Protein AF-A0A7X5DCA9-F1 (afdb_monomer_lite)

Foldseek 3Di:
DPPPDDDDDFDQDDADDDFDDWDADPVRDTHGDPVNVVSVVSVVVRCCVRPVPDDDPPPDDDDDDDDGDHDDDPPQDPVRVVVVD

Structure (mmCIF, N/CA/C/O backbone):
data_AF-A0A7X5DCA9-F1
#
_entry.id   AF-A0A7X5DCA9-F1
#
loop_
_atom_site.group_PDB
_atom_site.id
_atom_site.type_symbol
_atom_site.label_atom_id
_atom_site.label_alt_id
_atom_site.label_comp_id
_atom_site.label_asym_id
_atom_site.label_entity_id
_atom_site.label_seq_id
_atom_site.pdbx_PDB_ins_code
_atom_site.Cartn_x
_atom_site.Cartn_y
_atom_site.Cartn_z
_atom_site.occupancy
_atom_site.B_iso_or_equiv
_atom_site.auth_seq_id
_atom_site.auth_comp_id
_atom_site.auth_asym_id
_atom_site.auth_atom_id
_atom_site.pdbx_PDB_model_num
ATOM 1 N N . MET A 1 1 ? -33.743 -3.447 -10.718 1.00 40.00 1 MET A N 1
ATOM 2 C CA . MET A 1 1 ? -32.814 -4.590 -10.800 1.00 40.00 1 MET A CA 1
ATOM 3 C C . MET A 1 1 ? -31.527 -4.163 -10.139 1.00 40.00 1 MET A C 1
ATOM 5 O O . MET A 1 1 ? -30.859 -3.269 -10.643 1.00 40.00 1 MET A O 1
ATOM 9 N N . GLU A 1 2 ? -31.243 -4.713 -8.968 1.00 51.88 2 GLU A N 1
ATOM 10 C CA . GLU A 1 2 ? -29.961 -4.518 -8.306 1.00 51.88 2 GLU A CA 1
ATOM 11 C C . GLU A 1 2 ? -28.961 -5.384 -9.073 1.00 51.88 2 GLU A C 1
ATOM 13 O O . GLU A 1 2 ? -29.044 -6.609 -9.051 1.00 51.88 2 GLU A O 1
ATOM 18 N N . ILE A 1 3 ? -28.123 -4.752 -9.895 1.00 59.78 3 ILE A N 1
ATOM 19 C CA . ILE A 1 3 ? -27.051 -5.462 -10.592 1.00 59.78 3 ILE A CA 1
ATOM 20 C C . ILE A 1 3 ? -26.144 -5.988 -9.486 1.00 59.78 3 ILE A C 1
ATOM 22 O O . ILE A 1 3 ? -25.583 -5.188 -8.737 1.00 59.78 3 ILE A O 1
ATOM 26 N N . GLU A 1 4 ? -26.027 -7.306 -9.359 1.00 60.22 4 GLU A N 1
ATOM 27 C CA . GLU A 1 4 ? -25.073 -7.934 -8.454 1.00 60.22 4 GLU A CA 1
ATOM 28 C C . GLU A 1 4 ? -23.664 -7.492 -8.879 1.00 60.22 4 GLU A C 1
ATOM 30 O O . GLU A 1 4 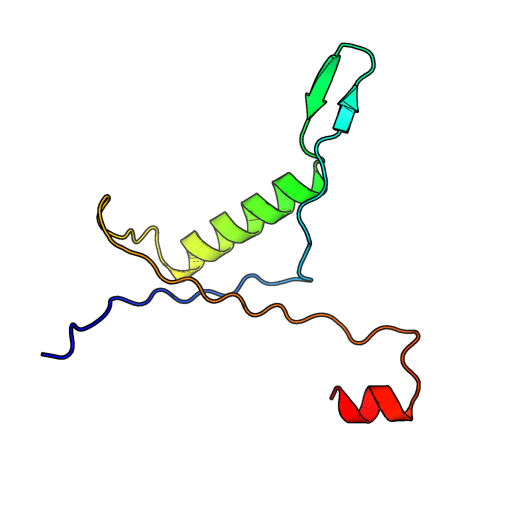? -23.082 -7.981 -9.849 1.00 60.22 4 GLU A O 1
ATOM 35 N N . ARG A 1 5 ? -23.142 -6.451 -8.220 1.00 71.56 5 ARG A N 1
ATOM 36 C CA . ARG A 1 5 ? -21.849 -5.865 -8.569 1.00 71.56 5 ARG A CA 1
ATOM 37 C C . ARG A 1 5 ? -20.764 -6.788 -8.047 1.00 71.56 5 ARG A C 1
ATOM 39 O O . ARG A 1 5 ? -20.560 -6.897 -6.837 1.00 71.56 5 ARG A O 1
ATOM 46 N N . ARG A 1 6 ? -20.026 -7.416 -8.961 1.00 82.94 6 ARG A N 1
ATOM 47 C CA . ARG A 1 6 ? -18.809 -8.151 -8.614 1.00 82.94 6 ARG A CA 1
ATOM 48 C C . ARG A 1 6 ? -17.874 -7.216 -7.842 1.00 82.94 6 ARG A C 1
ATOM 50 O O . ARG A 1 6 ? -17.477 -6.172 -8.352 1.00 82.94 6 ARG A O 1
ATOM 57 N N . LYS A 1 7 ? -17.523 -7.590 -6.612 1.00 89.81 7 LYS A N 1
ATOM 58 C CA . LYS A 1 7 ? -16.641 -6.809 -5.738 1.00 89.81 7 LYS A CA 1
ATOM 59 C C . LYS A 1 7 ? -15.378 -7.604 -5.448 1.00 89.81 7 LYS A C 1
ATOM 61 O O . LYS A 1 7 ? -15.455 -8.769 -5.070 1.00 89.81 7 LYS A O 1
ATOM 66 N N . ILE A 1 8 ? -14.222 -6.964 -5.600 1.00 92.94 8 ILE A N 1
ATOM 67 C CA . ILE A 1 8 ? -12.933 -7.542 -5.220 1.00 92.94 8 ILE A CA 1
ATOM 68 C C . ILE A 1 8 ? -12.378 -6.727 -4.060 1.00 92.94 8 ILE A C 1
ATOM 70 O O . ILE A 1 8 ? -12.266 -5.508 -4.156 1.00 92.94 8 ILE A O 1
ATOM 74 N N . ASN A 1 9 ? -12.040 -7.409 -2.969 1.00 94.50 9 ASN A N 1
ATOM 75 C CA . ASN A 1 9 ? -11.449 -6.802 -1.784 1.00 94.50 9 ASN A CA 1
ATOM 76 C C . ASN A 1 9 ? -10.148 -7.523 -1.466 1.00 94.50 9 ASN A C 1
ATOM 78 O O . ASN A 1 9 ? -10.113 -8.752 -1.431 1.00 94.50 9 ASN A O 1
ATOM 82 N N . PHE A 1 10 ? -9.098 -6.757 -1.206 1.00 96.12 10 PHE A N 1
ATOM 83 C CA . PHE A 1 10 ? -7.825 -7.282 -0.741 1.00 96.12 10 PHE A CA 1
ATOM 84 C C . PHE A 1 10 ? -7.133 -6.247 0.138 1.00 96.12 10 PHE A C 1
ATOM 86 O O . PHE A 1 10 ? -7.390 -5.046 0.032 1.00 96.12 10 PHE A O 1
ATOM 93 N N . THR A 1 11 ? -6.232 -6.724 0.988 1.00 96.00 11 THR A N 1
ATOM 94 C 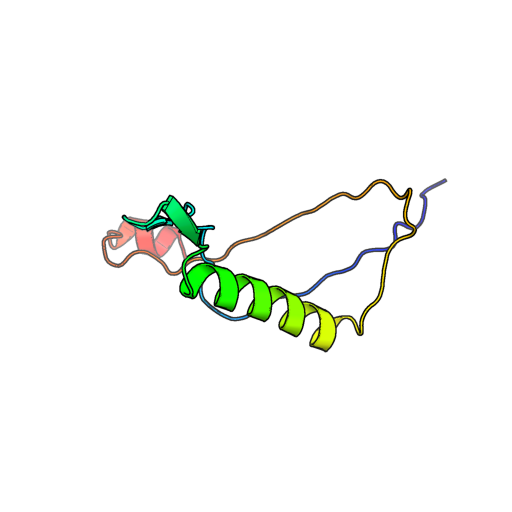CA . THR A 1 11 ? -5.475 -5.886 1.918 1.00 96.00 11 THR A CA 1
ATOM 95 C C . THR A 1 11 ? -3.990 -5.983 1.617 1.00 96.00 11 THR A C 1
ATOM 97 O O . THR A 1 11 ? -3.447 -7.069 1.420 1.00 96.00 11 THR A O 1
ATOM 100 N N . VAL A 1 12 ? -3.300 -4.847 1.624 1.00 94.25 12 VAL A N 1
ATOM 101 C CA . VAL A 1 12 ? -1.843 -4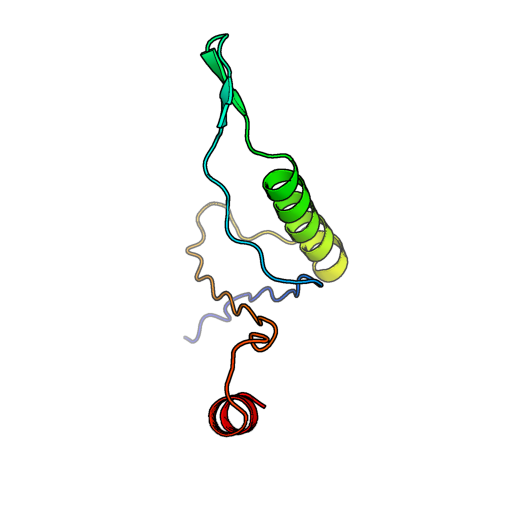.798 1.473 1.00 94.25 12 VAL A CA 1
ATOM 102 C C . VAL A 1 12 ? -1.232 -4.575 2.848 1.00 94.25 12 VAL A C 1
ATOM 104 O O . VAL A 1 12 ? -1.468 -3.549 3.480 1.00 94.25 12 VAL A O 1
ATOM 107 N N . ALA A 1 13 ? -0.469 -5.556 3.329 1.00 91.31 13 ALA A N 1
ATOM 108 C CA . ALA A 1 13 ? 0.198 -5.458 4.619 1.00 91.31 13 ALA A CA 1
ATOM 109 C C . ALA A 1 13 ? 1.354 -4.448 4.571 1.00 91.31 13 ALA A C 1
ATOM 111 O O . ALA A 1 13 ? 2.116 -4.400 3.604 1.00 91.31 13 ALA A O 1
ATOM 112 N N . GLY A 1 14 ? 1.520 -3.691 5.654 1.00 90.38 14 GLY A N 1
ATOM 113 C CA . GLY A 1 14 ? 2.589 -2.709 5.808 1.00 90.38 14 GLY A CA 1
ATOM 114 C C . GLY A 1 14 ? 2.074 -1.280 5.927 1.00 90.38 14 GLY A C 1
ATOM 115 O O . GLY A 1 14 ? 0.876 -1.016 5.908 1.00 90.38 14 GLY A O 1
ATOM 116 N N . GLU A 1 15 ? 3.006 -0.348 6.098 1.00 89.75 15 GLU A N 1
ATOM 117 C CA . GLU A 1 15 ? 2.679 1.072 6.189 1.00 89.75 15 GLU A CA 1
ATOM 118 C C . GLU A 1 15 ? 2.320 1.611 4.796 1.00 89.75 15 GLU A C 1
ATOM 120 O O . GLU A 1 15 ? 3.101 1.393 3.860 1.00 89.75 15 GLU A O 1
ATOM 125 N N . PRO A 1 16 ? 1.175 2.299 4.631 1.00 92.00 16 PRO A N 1
ATOM 126 C CA . PRO A 1 16 ? 0.816 2.880 3.349 1.00 92.00 16 PRO A CA 1
ATOM 127 C C . PRO A 1 16 ? 1.869 3.892 2.897 1.00 92.00 16 PRO A C 1
ATOM 129 O O . PRO A 1 16 ? 2.355 4.702 3.688 1.00 92.00 16 PRO A O 1
ATOM 132 N N . LYS A 1 17 ? 2.230 3.855 1.613 1.00 88.69 17 LYS A N 1
ATOM 133 C CA . LYS A 1 17 ? 3.227 4.764 1.038 1.00 88.69 17 LYS A CA 1
ATOM 134 C C . LYS A 1 17 ? 2.631 5.539 -0.122 1.00 88.69 17 LYS A C 1
ATOM 136 O O . LYS A 1 17 ? 2.071 4.961 -1.049 1.00 88.69 17 LYS A O 1
ATOM 141 N N . GLY A 1 18 ? 2.800 6.857 -0.082 1.00 84.62 18 GLY A N 1
ATOM 142 C CA . GLY A 1 18 ? 2.499 7.709 -1.226 1.00 84.62 18 GLY A CA 1
ATOM 143 C C . GLY A 1 18 ? 3.448 7.429 -2.394 1.00 84.62 18 GLY A C 1
ATOM 144 O O . GLY A 1 18 ? 4.606 7.046 -2.201 1.00 84.62 18 GLY A O 1
ATOM 145 N N . LYS A 1 19 ? 2.969 7.652 -3.620 1.00 85.75 19 LYS A N 1
ATOM 146 C CA . LYS A 1 19 ? 3.808 7.591 -4.819 1.00 85.75 19 LYS A CA 1
ATOM 147 C C . LYS A 1 19 ? 4.812 8.745 -4.799 1.00 85.75 19 LYS A C 1
ATOM 149 O O . LYS A 1 19 ? 4.421 9.909 -4.717 1.00 85.75 19 LYS A O 1
ATOM 154 N N . ALA A 1 20 ? 6.103 8.434 -4.877 1.00 84.88 20 ALA A N 1
ATOM 155 C CA . ALA A 1 20 ? 7.131 9.458 -4.993 1.00 84.88 20 ALA A CA 1
ATOM 156 C C . ALA A 1 20 ? 7.168 10.009 -6.425 1.00 84.88 20 ALA A C 1
ATOM 158 O O . ALA A 1 20 ? 6.834 9.314 -7.387 1.00 84.88 20 ALA A O 1
ATOM 159 N N . ARG A 1 21 ? 7.603 11.263 -6.571 1.00 85.00 21 ARG A N 1
ATOM 160 C CA . ARG A 1 21 ? 7.825 11.863 -7.891 1.00 85.00 21 ARG A CA 1
ATOM 161 C C . ARG A 1 21 ? 8.969 11.131 -8.618 1.00 85.00 21 ARG A C 1
ATOM 163 O O . ARG A 1 21 ? 9.924 10.716 -7.949 1.00 85.00 21 ARG A O 1
ATOM 170 N N . PRO A 1 22 ? 8.895 10.981 -9.956 1.00 86.88 22 PRO A N 1
ATOM 171 C CA . PRO A 1 22 ? 10.028 10.513 -10.746 1.00 86.88 22 PRO A CA 1
ATOM 172 C C . PRO A 1 22 ? 11.263 11.376 -10.475 1.00 86.88 22 PRO A C 1
ATOM 174 O O . PRO A 1 22 ? 11.151 12.587 -10.280 1.00 86.88 22 PRO A O 1
ATOM 177 N N . ARG A 1 23 ? 12.435 10.746 -10.427 1.00 88.06 23 ARG A N 1
ATOM 178 C CA . ARG A 1 23 ? 13.716 11.434 -10.260 1.00 88.06 23 ARG A CA 1
ATOM 179 C C . ARG A 1 23 ? 14.386 11.604 -11.613 1.00 88.06 23 ARG A C 1
ATOM 181 O O . ARG A 1 23 ? 14.303 10.718 -12.460 1.00 88.06 23 ARG A O 1
ATOM 188 N N . PHE A 1 24 ? 15.067 12.732 -11.770 1.00 90.06 24 PHE A N 1
ATOM 189 C CA . PHE A 1 24 ? 15.808 13.092 -12.971 1.00 90.06 24 PHE A CA 1
ATOM 190 C C . PHE A 1 24 ? 17.300 12.907 -12.710 1.00 90.06 24 PHE A C 1
ATOM 192 O O . PHE A 1 24 ? 17.845 13.463 -11.754 1.00 90.06 24 PHE A O 1
ATOM 199 N N . CYS A 1 25 ? 17.951 12.099 -13.535 1.00 89.25 25 CYS A N 1
ATOM 200 C CA . CYS A 1 25 ? 19.397 11.947 -13.545 1.00 89.25 25 CYS A CA 1
ATOM 201 C C . CYS A 1 25 ? 20.051 13.061 -14.371 1.00 89.25 25 CYS A C 1
ATOM 203 O O . CYS A 1 25 ? 19.446 13.612 -15.289 1.00 89.25 25 CYS A O 1
ATOM 205 N N . HIS A 1 26 ? 21.328 13.338 -14.098 1.00 87.62 26 HIS A N 1
ATOM 206 C CA . HIS A 1 26 ? 22.109 14.329 -14.849 1.00 87.62 26 HIS A CA 1
ATOM 207 C C . HIS A 1 26 ? 22.272 13.968 -16.340 1.00 87.62 26 HIS A C 1
ATOM 209 O O . HIS A 1 26 ? 22.411 14.849 -17.177 1.00 87.62 26 HIS A O 1
ATOM 215 N N . ASN A 1 27 ? 22.182 12.679 -16.686 1.00 90.69 27 ASN A N 1
ATOM 216 C CA . ASN A 1 27 ? 22.214 12.171 -18.062 1.00 90.69 27 ASN A CA 1
ATOM 217 C C . ASN A 1 27 ? 20.847 12.231 -18.786 1.00 90.69 27 ASN A C 1
ATOM 219 O O . ASN A 1 27 ? 20.685 11.599 -19.826 1.00 90.69 27 ASN A O 1
ATOM 223 N N . GLY A 1 28 ? 19.845 12.914 -18.219 1.00 89.50 28 GLY A N 1
ATOM 224 C CA . GLY A 1 28 ? 18.501 13.032 -18.797 1.00 89.50 28 GLY A CA 1
ATOM 225 C C . GLY A 1 28 ? 17.584 11.823 -18.575 1.00 89.50 28 GLY A C 1
ATOM 226 O O . GLY A 1 28 ? 16.419 11.868 -18.964 1.00 89.50 28 GLY A O 1
ATOM 227 N N . GLN A 1 29 ? 18.055 10.752 -17.928 1.00 90.56 29 GLN A N 1
ATOM 228 C CA . GLN A 1 29 ? 17.209 9.599 -17.617 1.00 90.56 29 GLN A CA 1
ATOM 229 C C . GLN A 1 29 ? 16.238 9.913 -16.476 1.00 90.56 29 GLN A C 1
ATOM 231 O O . GLN A 1 29 ? 16.614 10.477 -15.446 1.00 90.56 29 GLN A O 1
ATOM 236 N N . VAL A 1 30 ? 14.986 9.492 -16.644 1.00 91.81 30 VAL A N 1
ATOM 237 C CA . VAL A 1 30 ? 13.942 9.589 -15.621 1.00 91.81 30 VAL A CA 1
ATOM 238 C C . VAL A 1 30 ? 13.706 8.208 -15.035 1.00 91.81 30 VAL A C 1
ATOM 240 O O . VAL A 1 30 ? 13.478 7.254 -15.775 1.00 91.81 30 VAL A O 1
ATOM 243 N N . TYR A 1 31 ? 13.734 8.091 -13.710 1.00 88.44 31 TYR A N 1
ATOM 244 C CA . TYR A 1 31 ? 13.459 6.822 -13.044 1.00 88.44 31 TYR A CA 1
ATOM 245 C C . TYR A 1 31 ? 12.505 6.985 -11.864 1.00 88.44 31 TYR A C 1
ATOM 247 O O . TYR A 1 31 ? 12.532 7.969 -11.118 1.00 88.44 31 TYR A O 1
ATOM 255 N N . THR A 1 32 ? 11.657 5.978 -11.673 1.00 85.19 32 THR A N 1
ATOM 256 C CA . THR A 1 32 ? 10.836 5.860 -10.470 1.00 85.19 32 THR A CA 1
ATOM 257 C C . THR A 1 32 ? 11.719 5.376 -9.320 1.00 85.19 32 THR A C 1
ATOM 259 O O . THR A 1 32 ? 12.435 4.384 -9.472 1.00 85.19 32 THR A O 1
ATOM 262 N N . PRO A 1 33 ? 11.696 6.037 -8.150 1.00 88.75 33 PRO A N 1
ATOM 263 C CA . PRO A 1 33 ? 12.471 5.590 -7.000 1.00 88.75 33 PRO A CA 1
ATOM 264 C C . PRO A 1 33 ? 12.137 4.149 -6.606 1.00 88.75 33 PRO A C 1
ATOM 266 O O . PRO A 1 33 ? 10.964 3.787 -6.509 1.00 88.75 33 PRO A O 1
ATOM 269 N N . LYS A 1 34 ? 13.168 3.363 -6.263 1.00 89.31 34 LYS A N 1
ATOM 270 C CA . LYS A 1 34 ? 13.043 1.945 -5.873 1.00 89.31 34 LYS A CA 1
ATOM 271 C C . LYS A 1 34 ? 11.937 1.701 -4.843 1.00 89.31 34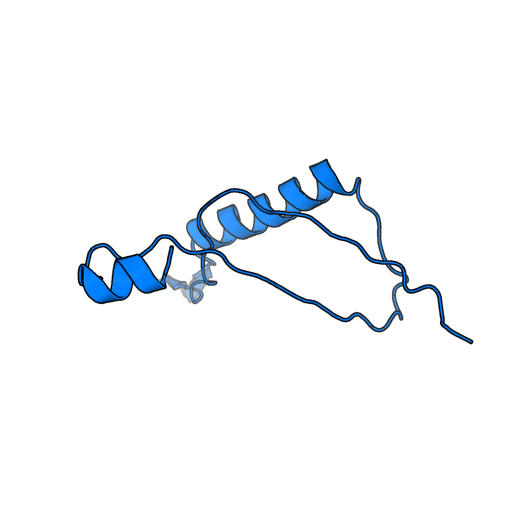 LYS A C 1
ATOM 273 O O . LYS A 1 34 ? 11.200 0.734 -4.956 1.00 89.31 34 LYS A O 1
ATOM 278 N N . GLN A 1 35 ? 11.783 2.598 -3.868 1.00 88.25 35 GLN A N 1
ATOM 279 C CA . GLN A 1 35 ? 10.759 2.469 -2.828 1.00 88.25 35 GLN A CA 1
ATOM 280 C C . GLN A 1 35 ? 9.326 2.471 -3.379 1.00 88.25 35 GLN A C 1
ATOM 282 O O . GLN A 1 35 ? 8.492 1.726 -2.873 1.00 88.25 35 GLN A O 1
ATOM 287 N N . THR A 1 36 ? 9.043 3.278 -4.406 1.00 90.25 36 THR A N 1
ATOM 288 C CA . THR A 1 36 ? 7.734 3.303 -5.069 1.00 90.25 36 THR A CA 1
ATOM 289 C C . THR A 1 36 ? 7.520 2.024 -5.865 1.00 90.25 36 THR A C 1
ATOM 291 O O . THR A 1 36 ? 6.502 1.372 -5.670 1.00 90.25 36 THR A O 1
ATOM 294 N N . THR A 1 37 ? 8.502 1.607 -6.667 1.00 90.75 37 THR A N 1
ATOM 295 C CA . THR A 1 37 ? 8.401 0.368 -7.453 1.00 90.75 37 THR A CA 1
ATOM 296 C C . THR A 1 37 ? 8.217 -0.862 -6.563 1.00 90.75 37 THR A C 1
ATOM 298 O O . THR A 1 37 ? 7.376 -1.710 -6.843 1.00 90.75 37 THR A O 1
ATOM 301 N N . THR A 1 38 ? 8.947 -0.951 -5.447 1.00 92.50 38 THR A N 1
ATOM 302 C CA . THR A 1 38 ? 8.782 -2.044 -4.478 1.00 92.50 38 THR A CA 1
ATOM 303 C C . THR A 1 38 ? 7.392 -2.038 -3.844 1.00 92.50 38 THR A C 1
ATOM 305 O O . THR A 1 38 ? 6.812 -3.102 -3.651 1.00 92.50 38 THR A O 1
ATOM 308 N N . TYR A 1 39 ? 6.836 -0.866 -3.526 1.00 93.38 39 TYR A N 1
ATOM 309 C CA . TYR A 1 39 ? 5.490 -0.785 -2.959 1.00 93.38 39 TYR A CA 1
ATOM 310 C C . TYR A 1 39 ? 4.411 -1.174 -3.982 1.00 93.38 39 TYR A C 1
ATOM 312 O O . TYR A 1 39 ? 3.532 -1.968 -3.663 1.00 93.38 39 TYR A O 1
ATOM 320 N N . GLU A 1 40 ? 4.520 -0.716 -5.234 1.00 93.44 40 GLU A N 1
ATOM 321 C CA . GLU A 1 40 ? 3.630 -1.132 -6.331 1.00 93.44 40 GLU A CA 1
ATOM 322 C C . GLU A 1 40 ? 3.663 -2.666 -6.522 1.00 93.44 40 GLU A C 1
ATOM 324 O O . GLU A 1 40 ? 2.617 -3.305 -6.629 1.00 93.44 40 GLU A O 1
ATOM 329 N N . GLN A 1 41 ? 4.844 -3.290 -6.444 1.00 94.44 41 GLN A N 1
ATOM 330 C CA . GLN A 1 41 ? 4.984 -4.752 -6.477 1.00 94.44 41 GLN A CA 1
ATOM 331 C C . GLN A 1 41 ? 4.309 -5.450 -5.287 1.00 94.44 41 GLN A C 1
ATOM 333 O O . GLN A 1 41 ? 3.693 -6.497 -5.470 1.00 94.44 41 GLN A O 1
ATOM 338 N N . GLN A 1 42 ? 4.384 -4.891 -4.074 1.00 94.69 42 GLN A N 1
ATOM 339 C CA . GLN A 1 42 ? 3.694 -5.450 -2.903 1.00 94.69 42 GLN A CA 1
ATOM 340 C C . GLN A 1 42 ? 2.173 -5.443 -3.074 1.00 94.69 42 GLN A C 1
ATOM 342 O O . GLN A 1 42 ? 1.525 -6.421 -2.703 1.00 94.69 42 GLN A O 1
ATOM 347 N N . ILE A 1 43 ? 1.615 -4.382 -3.667 1.00 94.88 43 ILE A N 1
ATOM 348 C CA . ILE A 1 43 ? 0.183 -4.299 -3.991 1.00 94.88 43 ILE A CA 1
ATOM 349 C C . ILE A 1 43 ? -0.193 -5.421 -4.965 1.00 94.88 43 ILE A C 1
ATOM 351 O O . ILE A 1 43 ? -1.124 -6.178 -4.696 1.00 94.88 43 ILE A O 1
ATOM 355 N N . ILE A 1 44 ? 0.572 -5.575 -6.050 1.00 95.06 44 ILE A N 1
ATOM 356 C CA . ILE A 1 44 ? 0.355 -6.607 -7.074 1.00 95.06 44 ILE A CA 1
ATOM 357 C C . ILE A 1 44 ? 0.420 -8.016 -6.465 1.00 95.06 44 ILE A C 1
ATOM 359 O O . ILE A 1 44 ? -0.468 -8.838 -6.678 1.00 95.06 44 ILE A O 1
ATOM 363 N N . VAL A 1 45 ? 1.454 -8.305 -5.673 1.00 95.69 45 VAL A N 1
ATOM 364 C CA . VAL A 1 45 ? 1.618 -9.612 -5.019 1.00 95.69 45 VAL A CA 1
ATOM 365 C C . VAL A 1 45 ? 0.503 -9.866 -4.004 1.00 95.69 45 VAL A C 1
ATOM 367 O O . VAL A 1 45 ? -0.015 -10.979 -3.940 1.00 95.69 45 VAL A O 1
ATOM 370 N N . GLY A 1 46 ? 0.118 -8.854 -3.221 1.00 95.50 46 GLY A N 1
ATOM 371 C CA . GLY A 1 46 ? -0.986 -8.945 -2.265 1.00 95.50 46 GLY A CA 1
ATOM 372 C C . GLY A 1 46 ? -2.304 -9.283 -2.954 1.00 95.50 46 GLY A C 1
ATOM 373 O O . GLY A 1 46 ? -3.003 -10.195 -2.513 1.00 95.50 46 GLY A O 1
ATOM 374 N N . TYR A 1 47 ? -2.577 -8.615 -4.076 1.00 96.38 47 TYR A N 1
ATOM 375 C CA . TYR A 1 47 ? -3.719 -8.895 -4.935 1.00 96.38 47 TYR A CA 1
ATOM 376 C C . TYR A 1 47 ? -3.709 -10.335 -5.447 1.00 96.38 47 TYR A C 1
ATOM 378 O O . TYR A 1 47 ? -4.664 -11.073 -5.228 1.00 96.38 47 TYR A O 1
ATOM 386 N N . TYR A 1 48 ? -2.620 -10.778 -6.080 1.00 96.19 48 TYR A N 1
ATOM 387 C CA . TYR A 1 48 ? -2.554 -12.131 -6.633 1.00 96.19 48 TYR A CA 1
ATOM 388 C C . TYR A 1 48 ? -2.715 -13.214 -5.570 1.00 96.19 48 TYR A C 1
ATOM 390 O O . TYR A 1 48 ? -3.418 -14.193 -5.805 1.00 96.19 48 TYR A O 1
ATOM 398 N N . LYS A 1 49 ? -2.113 -13.029 -4.392 1.00 95.81 49 LYS A N 1
ATOM 399 C CA . LYS A 1 49 ? -2.219 -13.993 -3.291 1.00 95.81 49 LYS A CA 1
ATOM 400 C C . LYS A 1 49 ? -3.637 -14.121 -2.738 1.00 95.81 49 LYS A C 1
ATOM 402 O O . LYS A 1 49 ? -4.007 -15.209 -2.317 1.00 95.81 49 LYS A O 1
ATOM 407 N N . GLN A 1 50 ? -4.402 -13.031 -2.705 1.00 96.56 50 GLN A N 1
ATOM 408 C CA . GLN A 1 50 ? -5.747 -13.013 -2.116 1.00 96.56 50 GLN A CA 1
ATOM 409 C C . GLN A 1 50 ? -6.855 -13.243 -3.147 1.00 96.56 50 GLN A C 1
ATOM 411 O O . GLN A 1 50 ? -7.914 -13.755 -2.801 1.00 96.56 50 GLN A O 1
ATOM 416 N N . CYS A 1 51 ? -6.621 -12.871 -4.406 1.00 95.19 51 CYS A N 1
ATOM 417 C CA . CYS A 1 51 ? -7.650 -12.809 -5.444 1.00 95.19 51 CYS A CA 1
ATOM 418 C C . CYS A 1 51 ? -7.322 -13.631 -6.700 1.00 95.19 51 CYS A C 1
ATOM 420 O O . CYS A 1 51 ? -8.134 -13.658 -7.618 1.00 95.19 51 CYS A O 1
ATOM 422 N N . GLY A 1 52 ? -6.153 -14.275 -6.798 1.00 89.69 52 GLY A N 1
ATOM 423 C CA . GLY A 1 52 ? -5.874 -15.294 -7.821 1.00 89.69 52 GLY A CA 1
ATOM 424 C C . GLY A 1 52 ? -5.887 -14.833 -9.287 1.00 89.69 52 GLY A C 1
ATOM 425 O O . GLY A 1 52 ? -6.067 -15.672 -10.159 1.00 89.69 52 GLY A O 1
ATOM 426 N N . ASN A 1 53 ? -5.695 -13.535 -9.576 1.00 91.38 53 ASN A N 1
ATOM 427 C CA . ASN A 1 53 ? -5.766 -12.934 -10.927 1.00 91.38 53 ASN A CA 1
ATOM 428 C C . ASN A 1 53 ? -7.182 -12.820 -11.524 1.00 91.38 53 ASN A C 1
ATOM 430 O O . ASN A 1 53 ? -7.354 -12.830 -12.743 1.00 91.38 53 ASN A O 1
ATOM 434 N N . VAL A 1 54 ? -8.210 -12.677 -10.688 1.00 91.44 54 VAL A N 1
ATOM 435 C CA . VAL A 1 54 ? -9.529 -12.263 -11.184 1.00 91.44 54 VAL A CA 1
ATOM 436 C C . VAL A 1 54 ? -9.406 -10.930 -11.944 1.00 91.44 54 VAL A C 1
ATOM 438 O O . VAL A 1 54 ? -8.586 -10.084 -11.596 1.00 91.44 54 VAL A O 1
ATOM 441 N N . LYS A 1 55 ? -10.193 -10.726 -12.999 1.00 90.81 55 LYS A N 1
ATOM 442 C CA . LYS A 1 55 ? -10.269 -9.453 -13.725 1.00 90.81 55 LYS A CA 1
ATOM 443 C C . LYS A 1 55 ? -11.726 -9.089 -13.980 1.00 90.81 55 LYS A C 1
ATOM 445 O O . LYS A 1 55 ? -12.593 -9.963 -13.997 1.00 90.81 55 LYS A O 1
ATOM 450 N N . PHE A 1 56 ? -11.970 -7.795 -14.130 1.00 90.62 56 PHE A N 1
ATOM 451 C CA . PHE A 1 56 ? -13.217 -7.275 -14.679 1.00 90.62 56 PHE A CA 1
ATOM 452 C C . PHE A 1 56 ? -13.127 -7.250 -16.207 1.00 90.62 56 PHE A C 1
ATOM 454 O O . PHE A 1 56 ? -12.018 -7.248 -16.748 1.00 90.62 56 PHE A O 1
ATOM 461 N N . ASP A 1 57 ? -14.271 -7.213 -16.886 1.00 91.31 57 ASP A N 1
ATOM 462 C CA . ASP A 1 57 ? -14.304 -7.107 -18.346 1.00 91.31 57 ASP A CA 1
ATOM 463 C C . ASP A 1 57 ? -13.742 -5.751 -18.791 1.00 91.31 57 ASP A C 1
ATOM 465 O O . ASP A 1 57 ? -13.910 -4.750 -18.089 1.00 91.31 57 ASP A O 1
ATOM 469 N N . GLU A 1 58 ? -13.110 -5.701 -19.964 1.00 89.31 58 GLU A N 1
ATOM 470 C CA . GLU A 1 58 ? -12.311 -4.550 -20.426 1.00 89.31 58 GLU A CA 1
ATOM 471 C C . GLU A 1 58 ? -13.080 -3.221 -20.473 1.00 89.31 58 GLU A C 1
ATOM 473 O O . GLU A 1 58 ? -12.499 -2.166 -20.239 1.00 89.31 58 GLU A O 1
ATOM 478 N N . ASN A 1 59 ? -14.393 -3.270 -20.709 1.00 89.94 59 ASN A N 1
ATOM 479 C CA . ASN A 1 59 ? -15.256 -2.089 -20.813 1.00 89.94 59 ASN A CA 1
ATOM 480 C C . ASN A 1 59 ? -16.098 -1.836 -19.550 1.00 89.94 59 ASN A C 1
ATOM 482 O O . ASN A 1 59 ? -17.055 -1.060 -19.579 1.00 89.94 59 ASN A O 1
ATOM 486 N N . SER A 1 60 ? -15.770 -2.497 -18.437 1.00 90.12 60 SER A N 1
ATOM 487 C CA . SER A 1 60 ? -16.495 -2.326 -17.177 1.00 90.12 60 SER A CA 1
ATOM 488 C C . SER A 1 60 ? -16.191 -0.971 -16.546 1.00 90.12 60 SER A C 1
ATOM 490 O O . SER A 1 60 ? -15.034 -0.572 -16.418 1.00 90.12 60 SER A O 1
ATOM 492 N N . GLN A 1 61 ? -17.226 -0.292 -16.056 1.00 91.00 61 GLN A N 1
ATOM 493 C CA . GLN A 1 61 ? -17.045 0.860 -15.176 1.00 91.00 61 GLN A CA 1
ATOM 494 C C . GLN A 1 61 ? -16.700 0.373 -13.769 1.00 91.00 61 GLN A C 1
ATOM 496 O O . GLN A 1 61 ? -17.423 -0.441 -13.193 1.00 91.00 61 GLN A O 1
ATOM 501 N N . LEU A 1 62 ? -15.590 0.869 -13.224 1.00 91.31 62 LEU A N 1
ATOM 502 C CA . LEU A 1 62 ? -15.078 0.449 -11.925 1.00 91.31 62 LEU A CA 1
ATOM 503 C C . LEU A 1 62 ? -15.168 1.585 -10.913 1.00 91.31 62 LEU A C 1
ATOM 505 O O . LEU A 1 62 ? -14.819 2.729 -11.199 1.00 91.31 62 LEU A O 1
ATOM 509 N N . GLU A 1 63 ? -15.576 1.230 -9.702 1.00 92.75 63 GLU A N 1
ATOM 510 C CA . GLU A 1 63 ? -15.500 2.083 -8.525 1.00 92.75 63 GLU A CA 1
ATOM 511 C C . GLU A 1 63 ? -14.394 1.550 -7.610 1.00 92.75 63 GLU A C 1
ATOM 513 O O . GLU A 1 63 ? -14.315 0.346 -7.352 1.00 92.75 63 GLU A O 1
ATOM 518 N N . LEU A 1 64 ? -13.522 2.440 -7.132 1.00 92.75 64 LEU A N 1
ATOM 519 C CA . LEU A 1 64 ? -12.394 2.081 -6.279 1.00 92.75 64 LEU A CA 1
ATOM 520 C C . LEU A 1 64 ? -12.495 2.800 -4.936 1.00 92.75 64 LEU A C 1
ATOM 522 O O . LEU A 1 64 ? -12.509 4.028 -4.876 1.00 92.75 64 LEU A O 1
ATOM 526 N N . PHE A 1 65 ? -12.449 2.022 -3.857 1.00 94.88 65 PHE A N 1
ATOM 527 C CA . PHE A 1 65 ? -12.306 2.530 -2.498 1.00 94.88 65 PHE A CA 1
ATOM 528 C C . PHE A 1 65 ? -10.967 2.086 -1.921 1.00 94.88 65 PHE A C 1
ATOM 530 O O . PHE A 1 65 ? -10.643 0.899 -1.929 1.00 94.88 65 PHE A O 1
ATOM 537 N N . VAL A 1 66 ? -10.197 3.038 -1.392 1.00 93.56 66 VAL A N 1
ATOM 538 C CA . VAL A 1 66 ? -8.909 2.769 -0.745 1.00 93.56 66 VAL A CA 1
ATOM 539 C C . VAL A 1 66 ? -8.937 3.336 0.667 1.00 93.56 66 VAL A C 1
ATOM 541 O O . VAL A 1 66 ? -9.036 4.546 0.853 1.00 93.56 66 VAL A O 1
ATOM 544 N N . ALA A 1 67 ? -8.818 2.458 1.662 1.00 94.00 67 ALA A N 1
ATOM 545 C CA . ALA A 1 67 ? -8.631 2.838 3.058 1.00 94.00 67 ALA A CA 1
ATOM 546 C C . ALA A 1 67 ? -7.156 2.656 3.443 1.00 94.00 67 ALA A C 1
ATOM 548 O O . ALA A 1 67 ? -6.617 1.552 3.365 1.00 94.00 67 ALA A O 1
ATOM 549 N N . ALA A 1 68 ? -6.498 3.743 3.848 1.00 92.75 68 ALA A N 1
ATOM 550 C CA . ALA A 1 68 ? -5.096 3.738 4.254 1.00 92.75 68 ALA A CA 1
ATOM 551 C C . ALA A 1 68 ? -4.976 3.964 5.766 1.00 92.75 68 ALA A C 1
ATOM 553 O O . ALA A 1 68 ? -5.295 5.040 6.271 1.00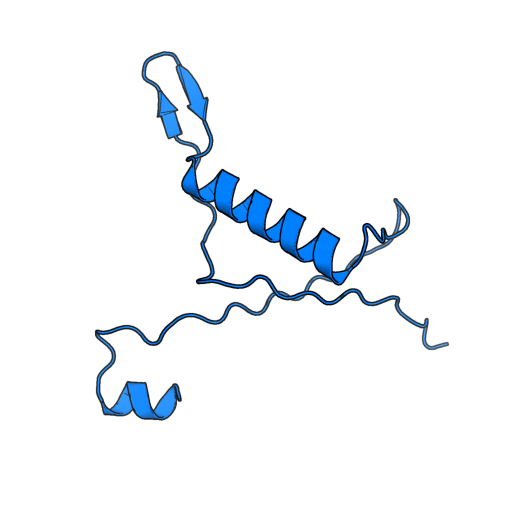 92.75 68 ALA A O 1
ATOM 554 N N . TYR A 1 69 ? -4.484 2.953 6.480 1.00 91.69 69 TYR A N 1
ATOM 555 C CA . TYR A 1 69 ? -4.297 3.000 7.929 1.00 91.69 69 TYR A CA 1
ATOM 556 C C . TYR A 1 69 ? -2.843 3.329 8.265 1.00 91.69 69 TYR A C 1
ATOM 558 O O . TYR A 1 69 ? -1.938 2.523 8.047 1.00 91.69 69 TYR A O 1
ATOM 566 N N . PHE A 1 70 ? -2.615 4.529 8.796 1.00 90.25 70 PHE A N 1
ATOM 567 C CA . PHE A 1 70 ? -1.293 4.996 9.204 1.00 90.25 70 PHE A CA 1
ATOM 568 C C . PHE A 1 70 ? -1.083 4.817 10.704 1.00 90.25 70 PHE A C 1
ATOM 570 O O . PHE A 1 70 ? -2.023 4.842 11.498 1.00 90.25 70 PHE A O 1
ATOM 577 N N . LYS A 1 71 ? 0.181 4.684 11.108 1.00 90.62 71 LYS A N 1
ATOM 578 C CA . LYS A 1 71 ? 0.538 4.704 12.527 1.00 90.62 71 LYS A CA 1
ATOM 579 C C . LYS A 1 71 ? 0.249 6.083 13.112 1.00 90.62 71 LYS A C 1
ATOM 581 O O . LYS A 1 71 ? 0.509 7.100 12.470 1.00 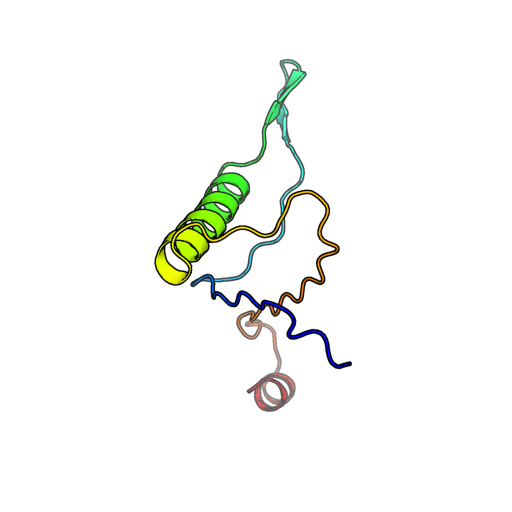90.62 71 LYS A O 1
ATOM 586 N N . ILE A 1 72 ? -0.206 6.115 14.365 1.00 91.06 72 ILE A N 1
ATOM 587 C CA . ILE A 1 72 ? -0.374 7.374 15.096 1.00 91.06 72 ILE A CA 1
ATOM 588 C C . ILE A 1 72 ? 0.988 8.092 15.157 1.00 91.06 72 ILE A C 1
ATOM 590 O O . ILE A 1 72 ? 1.963 7.492 15.631 1.00 91.06 72 ILE A O 1
ATOM 594 N N . PRO A 1 73 ? 1.078 9.361 14.714 1.00 91.56 73 PRO A N 1
ATOM 595 C CA . PRO A 1 73 ? 2.327 10.109 14.734 1.00 91.56 73 PRO A CA 1
ATOM 596 C C . PRO A 1 73 ? 2.936 10.171 16.137 1.00 91.56 73 PRO A C 1
ATOM 598 O O . PRO A 1 73 ? 2.232 10.391 17.123 1.00 91.56 73 PRO A O 1
ATOM 601 N N . LYS A 1 74 ? 4.265 10.043 16.239 1.00 90.31 74 LYS A N 1
ATOM 602 C CA . LYS A 1 74 ? 4.980 10.162 17.527 1.00 90.31 74 LYS A CA 1
ATOM 603 C C . LYS A 1 74 ? 4.794 11.534 18.182 1.00 90.31 74 LYS A C 1
ATOM 605 O O . LYS A 1 74 ? 4.813 11.634 19.400 1.00 90.31 74 LYS A O 1
ATOM 610 N N . SER A 1 75 ? 4.596 12.571 17.372 1.00 93.31 75 SER A N 1
ATOM 611 C CA . SER A 1 75 ? 4.336 13.944 17.810 1.00 93.31 75 SER A CA 1
ATOM 612 C C . SER A 1 75 ? 2.895 14.184 18.278 1.00 93.31 75 SER A C 1
ATOM 614 O O . SER A 1 75 ? 2.578 15.286 18.725 1.00 93.31 75 SER A O 1
ATOM 616 N N . ALA A 1 76 ? 2.001 13.192 18.178 1.00 92.88 76 ALA A N 1
ATOM 617 C CA . ALA A 1 76 ? 0.631 13.340 18.648 1.00 92.88 76 ALA A CA 1
ATOM 618 C C . ALA A 1 76 ? 0.610 13.510 20.175 1.00 92.88 76 ALA A C 1
ATOM 620 O O . ALA A 1 76 ? 1.123 12.671 20.917 1.00 92.88 76 ALA A O 1
ATOM 621 N N . SER A 1 77 ? -0.015 14.589 20.654 1.00 94.00 77 SER A N 1
ATOM 622 C CA . SER A 1 77 ? -0.189 14.810 22.090 1.00 94.00 77 SER A CA 1
ATOM 623 C C . SER A 1 77 ? -1.024 13.692 22.721 1.00 94.00 77 SER A C 1
ATOM 625 O O . SER A 1 77 ? -1.853 13.070 22.054 1.00 94.00 77 SER A O 1
ATOM 627 N N . LYS A 1 78 ? -0.864 13.472 24.032 1.00 91.88 78 LYS A N 1
ATOM 628 C CA . LYS A 1 78 ? -1.593 12.427 24.773 1.00 91.88 78 LYS A CA 1
ATOM 629 C C . LYS A 1 78 ? -3.108 12.480 24.530 1.00 91.88 78 LYS A C 1
ATOM 631 O O . LYS A 1 78 ? -3.714 11.450 24.259 1.00 91.88 78 LYS A O 1
ATOM 636 N N . LYS A 1 79 ? -3.698 13.683 24.542 1.00 93.56 79 LYS A N 1
ATOM 637 C CA . LYS A 1 79 ? -5.130 13.893 24.270 1.00 93.56 79 LYS A CA 1
ATOM 638 C C . LYS A 1 79 ? -5.520 13.476 22.846 1.00 93.56 79 LYS A C 1
ATOM 640 O O . LYS A 1 79 ? -6.491 12.752 22.678 1.00 93.56 79 LYS A O 1
ATOM 645 N N . LYS A 1 80 ? -4.760 13.905 21.829 1.00 91.62 80 LYS A N 1
ATOM 646 C CA . LYS A 1 80 ? -5.040 13.555 20.424 1.00 91.62 80 LYS A CA 1
ATOM 647 C C . LYS A 1 80 ? -4.865 12.062 20.165 1.00 91.62 80 LYS A C 1
ATOM 649 O O . LYS A 1 80 ? -5.657 11.485 19.439 1.00 91.62 80 LYS A O 1
ATOM 654 N N . ARG A 1 81 ? -3.865 11.439 20.791 1.00 90.62 81 ARG A N 1
ATOM 655 C CA . ARG A 1 81 ? -3.607 10.002 20.675 1.00 90.62 81 ARG A CA 1
ATOM 656 C C . ARG A 1 81 ? -4.779 9.161 21.179 1.00 90.62 81 ARG A C 1
ATOM 658 O O . ARG A 1 81 ? -5.132 8.210 20.504 1.00 90.62 81 ARG A O 1
ATOM 665 N N . ILE A 1 82 ? -5.386 9.520 22.315 1.00 91.06 82 ILE A N 1
ATOM 666 C CA . ILE A 1 82 ? -6.565 8.810 22.848 1.00 91.06 82 ILE A CA 1
ATOM 667 C C . ILE A 1 82 ? -7.743 8.879 21.868 1.00 91.06 82 ILE A C 1
ATOM 669 O O . ILE A 1 82 ? -8.440 7.894 21.703 1.00 91.06 82 ILE A O 1
ATOM 673 N N . ALA A 1 83 ? -7.932 10.008 21.182 1.00 90.75 83 ALA A N 1
ATOM 674 C CA . ALA A 1 83 ? -8.997 10.167 20.189 1.00 90.75 83 ALA A CA 1
ATOM 675 C C . ALA A 1 83 ? -8.726 9.459 18.841 1.00 90.75 83 ALA A C 1
ATOM 677 O O . ALA A 1 83 ? -9.597 9.462 17.979 1.00 90.75 83 ALA A O 1
ATOM 678 N N . MET A 1 84 ? -7.516 8.926 18.626 1.00 89.12 84 MET A N 1
ATOM 679 C CA . MET A 1 84 ? -7.103 8.223 17.399 1.00 89.12 84 MET A CA 1
ATOM 680 C C . MET A 1 84 ? -7.001 6.696 17.585 1.00 89.12 84 MET A C 1
ATOM 682 O O . MET A 1 84 ? -6.646 6.009 16.627 1.00 89.12 84 MET A O 1
ATOM 686 N N . LEU A 1 85 ? -7.221 6.199 18.809 1.00 83.88 85 LEU A N 1
ATOM 687 C CA . LEU A 1 85 ? -7.272 4.776 19.169 1.00 83.88 85 LEU A CA 1
ATOM 688 C C . LEU A 1 85 ? -8.709 4.266 19.069 1.00 83.88 85 LEU A C 1
ATOM 690 O O . LEU A 1 85 ? -8.857 3.102 18.646 1.00 83.88 85 LEU A O 1
#

Sequence (85 aa):
MEIERRKINFTVAGEPKGKARPRFCHNGQVYTPKQTTTYEQQIIVGYYKQCGNVKFDENSQLELFVAAYFKIPKSASKKKRIAML

Radius of gyration: 18.49 Å; chains: 1; bounding box: 55×30×46 Å

Secondary structure (DSSP, 8-state):
-------------S---PPPPPEE-TTS-EE--HHHHHHHHHHHHHHHHHHTT----TT----------PPPPTT--HHHHHTT-

pLDDT: mean 89.21, std 9.03, range [40.0, 96.56]